Protein AF-A0A6G0MR22-F1 (afdb_monomer_lite)

Foldseek 3Di:
DDDLVPDDPVVSVVVVLVLLVVLLVVLVVCLACPCVVVNLVVLVVVLVVLQVVVPDPVCLVSLVVSLVSLVVSLVSNPDCVSCVSVVVSSVSSVCSSPDDPPPPDDPPPPPPDDDDDDDDDDDDDDDDDDDDDDDDDDDDDDDDDDDDDDDDDDDDDDPDPPDPPQDPVVVVVVVVVVVVVD

Sequence (182 aa):
MVDLSVLSVEKRSQRIVEEVVVFKTSILSDIDGRYLVEVTDAVEKVVRWIHRYSRDSKLSRLYGSLFKALSAYSTRLQCETQTAQLDRLLIEMSGALLKPLHPRSIQAKTSKEQDPTQEEELVQTKKDTTSTSDAPLTLATSDSDTSSEPDSESESDSEDEKEAIGGSQAAWNSIMAAIAKS

Radius of gyration: 31.12 Å; chains: 1; bounding box: 59×66×81 Å

Secondary structure (DSSP, 8-state):
---TTSS-HHHHHHHHHHHHHHHHHHHHH-SS-TTHHHHHHHHHHHHHHHHHHTT-HHHHHHHHHHHHHHHHHHHHH--HHHHHHHHHHHHHHHHHHHS-----------------------------------------------------------------TTHHHHHHHHHHHHHTT-

Structure (mmCIF, N/CA/C/O backbone):
data_AF-A0A6G0MR22-F1
#
_entry.id   AF-A0A6G0MR22-F1
#
loop_
_atom_site.group_PDB
_atom_site.id
_atom_site.type_symbol
_atom_site.label_atom_id
_atom_site.label_alt_id
_atom_site.label_comp_id
_atom_site.label_asym_id
_atom_site.label_entity_id
_atom_site.label_seq_id
_atom_site.pdbx_PDB_ins_code
_atom_site.Cartn_x
_atom_site.Cartn_y
_atom_site.Cartn_z
_atom_site.occupancy
_atom_site.B_iso_or_equiv
_atom_site.auth_seq_id
_atom_site.auth_comp_id
_atom_site.auth_asym_id
_atom_site.auth_atom_id
_atom_site.pdbx_PDB_model_num
ATOM 1 N N . MET A 1 1 ? -17.406 5.972 -4.350 1.00 56.19 1 MET A N 1
ATOM 2 C CA . MET A 1 1 ? -16.574 5.355 -3.288 1.00 56.19 1 MET A CA 1
ATOM 3 C C . MET A 1 1 ? -17.418 5.249 -2.022 1.00 56.19 1 MET A C 1
ATOM 5 O O . MET A 1 1 ? -18.204 6.157 -1.793 1.00 56.19 1 MET A O 1
ATOM 9 N N . VAL A 1 2 ? -17.312 4.168 -1.241 1.00 68.12 2 VAL A N 1
ATOM 10 C CA . VAL A 1 2 ? -18.048 4.035 0.035 1.00 68.12 2 VAL A CA 1
ATOM 11 C C . VAL A 1 2 ? -17.355 4.880 1.104 1.00 68.12 2 VAL A C 1
ATOM 13 O O . VAL A 1 2 ? -16.142 4.751 1.272 1.00 68.12 2 VAL A O 1
ATOM 16 N N . ASP A 1 3 ? -18.097 5.715 1.837 1.00 78.25 3 ASP A N 1
ATOM 17 C CA . ASP A 1 3 ? -17.525 6.386 3.004 1.00 78.25 3 ASP A CA 1
ATOM 18 C C . ASP A 1 3 ? -17.479 5.438 4.208 1.00 78.25 3 ASP A C 1
ATOM 20 O O . ASP A 1 3 ? -18.489 5.084 4.818 1.00 78.25 3 ASP A O 1
ATOM 24 N N . LEU A 1 4 ? -16.258 5.046 4.559 1.00 81.69 4 LEU A N 1
ATOM 25 C CA . LEU A 1 4 ? -15.960 4.219 5.719 1.00 81.69 4 LEU A CA 1
ATOM 26 C C . LEU A 1 4 ? -16.199 4.942 7.056 1.00 81.69 4 LEU A C 1
ATOM 28 O O . LEU A 1 4 ? -16.245 4.270 8.086 1.00 81.69 4 LEU A O 1
ATOM 32 N N . SER A 1 5 ? -16.351 6.273 7.083 1.00 78.44 5 SER A N 1
ATOM 33 C CA . SER A 1 5 ? -16.580 7.025 8.326 1.00 78.44 5 SER A CA 1
ATOM 34 C C . SER A 1 5 ? -17.908 6.643 8.999 1.00 78.44 5 SER A C 1
ATOM 36 O O . SER A 1 5 ? -17.925 6.375 10.202 1.00 78.44 5 SER A O 1
ATOM 38 N N . VAL A 1 6 ? -18.973 6.500 8.199 1.00 83.75 6 VAL A N 1
ATOM 39 C CA . VAL A 1 6 ? -20.367 6.250 8.620 1.00 83.75 6 VAL A CA 1
ATOM 40 C C . VAL A 1 6 ? -20.586 4.822 9.152 1.00 83.75 6 VAL A C 1
ATOM 42 O O . VAL A 1 6 ? -21.558 4.549 9.855 1.00 83.75 6 VAL A O 1
ATOM 45 N N . LEU A 1 7 ? -19.683 3.887 8.845 1.00 82.50 7 LEU A N 1
ATOM 46 C CA . LEU A 1 7 ? -19.760 2.507 9.329 1.00 82.50 7 LEU A CA 1
ATOM 47 C C . LEU A 1 7 ? -19.392 2.398 10.817 1.00 82.50 7 LEU A C 1
ATOM 49 O O . LEU A 1 7 ? -18.504 3.099 11.305 1.00 82.50 7 LEU A O 1
ATOM 53 N N . SER A 1 8 ? -20.004 1.442 11.526 1.00 87.56 8 SER A N 1
ATOM 54 C CA . SER A 1 8 ? -19.522 1.016 12.848 1.00 87.56 8 SER A CA 1
ATOM 55 C C . SER A 1 8 ? -18.109 0.429 12.752 1.00 87.56 8 SER A C 1
ATOM 57 O O . SER A 1 8 ? -17.713 -0.052 11.689 1.00 87.56 8 SER A O 1
ATOM 59 N N . VAL A 1 9 ? -17.353 0.443 13.859 1.00 85.31 9 VAL A N 1
ATOM 60 C CA . VAL A 1 9 ? -15.949 -0.016 13.886 1.00 85.31 9 VAL A CA 1
ATOM 61 C C . VAL A 1 9 ? -15.817 -1.426 13.302 1.00 85.31 9 VAL A C 1
ATOM 63 O O . VAL A 1 9 ? -15.121 -1.586 12.309 1.00 85.31 9 VAL A O 1
ATOM 66 N N . GLU A 1 10 ? -16.576 -2.405 13.805 1.00 87.06 10 GLU A N 1
ATOM 67 C CA . GLU A 1 10 ? -16.580 -3.784 13.287 1.00 87.06 10 GLU A CA 1
ATOM 68 C C . GLU A 1 10 ? -16.795 -3.871 11.765 1.00 87.06 10 GLU A C 1
ATOM 70 O O . GLU A 1 10 ? -16.015 -4.511 11.063 1.00 87.06 10 GLU A O 1
ATOM 75 N N . LYS A 1 11 ? -17.827 -3.191 11.237 1.00 88.94 11 LYS A N 1
ATOM 76 C CA . LYS A 1 11 ? -18.153 -3.209 9.798 1.00 88.94 11 LYS A CA 1
ATOM 77 C C . LYS A 1 11 ? -17.074 -2.525 8.962 1.00 88.94 11 LYS A C 1
ATOM 79 O O . LYS A 1 11 ? -16.791 -2.955 7.848 1.00 88.94 11 LYS A O 1
ATOM 84 N N . ARG A 1 12 ? -16.467 -1.465 9.498 1.00 90.56 12 ARG A N 1
ATOM 85 C CA . ARG A 1 12 ? -15.379 -0.729 8.856 1.00 90.56 12 ARG A CA 1
ATOM 86 C C . ARG A 1 12 ? -14.111 -1.569 8.769 1.00 90.56 12 ARG A C 1
ATOM 88 O O . ARG A 1 12 ? -13.526 -1.667 7.695 1.00 90.56 12 ARG A O 1
ATOM 95 N N . SER A 1 13 ? -13.707 -2.179 9.878 1.00 90.31 13 SER A N 1
ATOM 96 C CA . SER A 1 13 ? -12.505 -3.006 9.954 1.00 90.31 13 SER A CA 1
ATOM 97 C C . SER A 1 13 ? -12.649 -4.247 9.081 1.00 90.31 13 SER A C 1
ATOM 99 O O . SER A 1 13 ? -11.756 -4.521 8.288 1.00 90.31 13 SER A O 1
ATOM 101 N N . GLN A 1 14 ? -13.808 -4.916 9.114 1.00 91.56 14 GLN A N 1
ATOM 102 C CA . GLN A 1 14 ? -14.145 -5.997 8.182 1.00 91.56 14 GLN A CA 1
ATOM 103 C C . GLN A 1 14 ? -13.996 -5.554 6.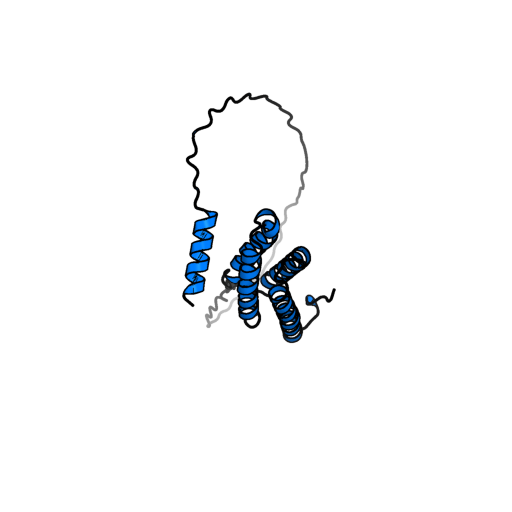716 1.00 91.56 14 GLN A C 1
ATOM 105 O O . GLN A 1 14 ? -13.359 -6.245 5.923 1.00 91.56 14 GLN A O 1
ATOM 110 N N . ARG A 1 15 ? -14.502 -4.366 6.358 1.00 91.81 15 ARG A N 1
ATOM 111 C CA . ARG A 1 15 ? -14.401 -3.865 4.984 1.00 91.81 15 ARG A CA 1
ATOM 112 C C . ARG A 1 15 ? -12.968 -3.535 4.553 1.00 91.81 15 ARG A C 1
ATOM 114 O O . ARG A 1 15 ? -12.600 -3.781 3.407 1.00 91.81 15 ARG A O 1
ATOM 121 N N . ILE A 1 16 ? -12.150 -3.005 5.462 1.00 92.94 16 ILE A N 1
ATOM 122 C CA . ILE A 1 16 ? -10.720 -2.778 5.207 1.00 92.94 16 ILE A CA 1
ATOM 123 C C . ILE A 1 16 ? -9.988 -4.118 5.051 1.00 92.94 16 ILE A C 1
ATOM 125 O O . ILE A 1 16 ? -9.144 -4.235 4.166 1.00 92.94 16 ILE A O 1
ATOM 129 N N . VAL A 1 17 ? -10.333 -5.143 5.844 1.00 93.69 17 VAL A N 1
ATOM 130 C CA . VAL A 1 17 ? -9.776 -6.498 5.691 1.00 93.69 17 VAL A CA 1
ATOM 131 C C . VAL A 1 17 ? -10.077 -7.060 4.301 1.00 93.69 17 VAL A C 1
ATOM 133 O O . VAL A 1 17 ? -9.152 -7.500 3.625 1.00 93.69 17 VAL A O 1
ATOM 136 N N . GLU A 1 18 ? -11.331 -6.991 3.847 1.00 93.62 18 GLU A N 1
ATOM 137 C CA . GLU A 1 18 ? -11.739 -7.418 2.499 1.00 93.62 18 GLU A CA 1
ATOM 138 C C . GLU A 1 18 ? -10.927 -6.716 1.400 1.00 93.62 18 GLU A C 1
ATOM 140 O O . GLU A 1 18 ? -10.299 -7.376 0.570 1.00 93.62 18 GLU A O 1
ATOM 145 N N . GLU A 1 19 ? -10.900 -5.379 1.405 1.00 94.75 19 GLU A N 1
ATOM 146 C CA . GLU A 1 19 ? -10.246 -4.602 0.346 1.00 94.75 19 GLU A CA 1
ATOM 147 C C . GLU A 1 19 ? -8.712 -4.767 0.357 1.00 94.75 19 GLU A C 1
ATOM 149 O O . GLU A 1 19 ? -8.108 -4.853 -0.712 1.00 94.75 19 GLU A O 1
ATOM 154 N N . VAL A 1 20 ? -8.074 -4.897 1.529 1.00 94.75 20 VAL A N 1
ATOM 155 C CA . VAL A 1 20 ? -6.623 -5.154 1.631 1.00 94.75 20 VAL A CA 1
ATOM 156 C C . VAL A 1 20 ? -6.254 -6.587 1.237 1.00 94.75 20 VAL A C 1
ATOM 158 O O . VAL A 1 20 ? -5.213 -6.784 0.610 1.00 94.75 20 VAL A O 1
ATOM 161 N N . VAL A 1 21 ? -7.075 -7.593 1.559 1.00 94.50 21 VAL A N 1
ATOM 162 C CA . VAL A 1 21 ? -6.821 -8.984 1.136 1.00 94.50 21 VAL A CA 1
ATOM 163 C C . VAL A 1 21 ? -6.908 -9.109 -0.385 1.00 94.50 21 VAL A C 1
ATOM 165 O O . VAL A 1 21 ? -5.986 -9.657 -0.988 1.00 94.50 21 VAL A O 1
ATOM 168 N N . VAL A 1 22 ? -7.947 -8.538 -1.009 1.00 94.94 22 VAL A N 1
ATOM 169 C CA . VAL A 1 22 ? -8.090 -8.519 -2.477 1.00 94.94 22 VAL A CA 1
ATOM 170 C C . VAL A 1 22 ? -6.915 -7.785 -3.130 1.00 94.94 22 VAL A C 1
ATOM 172 O O . VAL A 1 22 ? -6.275 -8.330 -4.030 1.00 94.94 22 VAL A O 1
ATOM 175 N N . PHE A 1 23 ? -6.560 -6.595 -2.633 1.00 95.25 23 PHE A N 1
ATOM 176 C CA . PHE A 1 23 ? -5.411 -5.839 -3.141 1.00 95.25 23 PHE A CA 1
ATOM 177 C C . PHE A 1 23 ? -4.099 -6.634 -3.039 1.00 95.25 23 PHE A C 1
ATOM 179 O O . PHE A 1 23 ? -3.342 -6.710 -4.010 1.00 95.25 23 PHE A O 1
ATOM 186 N N . LYS A 1 24 ? -3.864 -7.311 -1.905 1.00 95.00 24 LYS A N 1
ATOM 187 C CA . LYS A 1 24 ? -2.690 -8.170 -1.711 1.00 95.00 24 LYS A CA 1
ATOM 188 C C . LYS A 1 24 ? -2.652 -9.338 -2.706 1.00 95.00 24 LYS A C 1
ATOM 190 O O . LYS A 1 24 ? -1.572 -9.686 -3.174 1.00 95.00 24 LYS A O 1
ATOM 195 N N . THR A 1 25 ? -3.791 -9.945 -3.050 1.00 94.50 25 THR A N 1
ATOM 196 C CA . THR A 1 25 ? -3.817 -11.003 -4.077 1.00 94.50 25 THR A CA 1
ATOM 197 C C . THR A 1 25 ? -3.511 -10.474 -5.483 1.00 94.50 25 THR A C 1
ATOM 199 O O . THR A 1 25 ? -2.826 -11.160 -6.244 1.00 94.50 25 THR A O 1
ATOM 202 N N . SER A 1 26 ? -3.908 -9.239 -5.809 1.00 93.88 26 SER A N 1
ATOM 203 C CA . SER A 1 26 ? -3.601 -8.618 -7.106 1.00 93.88 26 SER A CA 1
ATOM 204 C C . SER A 1 26 ? -2.098 -8.369 -7.299 1.00 93.88 26 SER A C 1
ATOM 206 O O . SER A 1 26 ? -1.542 -8.810 -8.299 1.00 93.88 26 SER A O 1
ATOM 208 N N . ILE A 1 27 ? -1.401 -7.764 -6.326 1.00 94.00 27 ILE A N 1
ATOM 209 C CA . ILE A 1 27 ? 0.053 -7.465 -6.427 1.00 94.00 27 ILE A CA 1
ATOM 210 C C . ILE A 1 27 ? 0.960 -8.710 -6.420 1.00 94.00 27 ILE A C 1
ATOM 212 O O . ILE A 1 27 ? 2.129 -8.651 -6.810 1.00 94.00 27 ILE A O 1
ATOM 216 N N . LEU A 1 28 ? 0.437 -9.849 -5.959 1.00 91.50 28 LEU A N 1
ATOM 217 C CA . LEU A 1 28 ? 1.108 -11.148 -6.060 1.00 91.50 28 LEU A CA 1
ATOM 218 C C . LEU A 1 28 ? 0.875 -11.823 -7.422 1.00 91.50 28 LEU A C 1
ATOM 220 O O . LEU A 1 28 ? 1.639 -12.712 -7.785 1.00 91.50 28 LEU A O 1
ATOM 224 N N . SER A 1 29 ? -0.149 -11.393 -8.167 1.00 91.31 29 SER A N 1
ATOM 225 C CA . SER A 1 29 ? -0.480 -11.895 -9.509 1.00 91.31 29 SER A CA 1
ATOM 226 C C . SER A 1 29 ? 0.095 -11.010 -10.624 1.00 91.31 29 SER A C 1
ATOM 228 O O . SER A 1 29 ? 0.401 -11.505 -11.706 1.00 91.31 29 SER A O 1
ATOM 230 N N . ASP A 1 30 ? 0.275 -9.709 -10.372 1.00 91.19 30 ASP A N 1
ATOM 231 C CA . ASP A 1 30 ? 0.969 -8.790 -11.279 1.00 91.19 30 ASP A CA 1
ATOM 232 C C . ASP A 1 30 ? 2.493 -8.970 -11.166 1.00 91.19 30 ASP A C 1
ATOM 234 O O . ASP A 1 30 ? 3.185 -8.311 -10.388 1.00 91.19 30 ASP A O 1
ATOM 238 N N . ILE A 1 31 ? 3.011 -9.943 -11.916 1.00 86.56 31 ILE A N 1
ATOM 239 C CA . ILE A 1 31 ? 4.449 -10.233 -12.010 1.00 86.56 31 ILE A CA 1
ATOM 240 C C . ILE A 1 31 ? 5.170 -9.119 -12.783 1.00 86.56 31 ILE A C 1
ATOM 242 O O . ILE A 1 31 ? 6.255 -8.713 -12.375 1.00 86.56 31 ILE A O 1
ATOM 246 N N . ASP A 1 32 ? 4.530 -8.618 -13.844 1.00 86.50 32 ASP A N 1
ATOM 247 C CA . ASP A 1 32 ? 5.110 -7.723 -14.854 1.00 86.50 32 ASP A CA 1
ATOM 248 C C . ASP A 1 32 ? 5.022 -6.227 -14.485 1.00 86.50 32 ASP A C 1
ATOM 250 O O . ASP A 1 32 ? 5.570 -5.388 -15.195 1.00 86.50 32 ASP A O 1
ATOM 254 N N . GLY A 1 33 ? 4.304 -5.873 -13.413 1.00 87.00 33 GLY A N 1
ATOM 255 C CA . GLY A 1 33 ? 4.120 -4.484 -12.975 1.00 87.00 33 GLY A CA 1
ATOM 256 C C . GLY A 1 33 ? 3.120 -3.675 -13.808 1.00 87.00 33 GLY A C 1
ATOM 257 O O . GLY A 1 33 ? 3.162 -2.445 -13.790 1.00 87.00 33 GLY A O 1
ATOM 258 N N . ARG A 1 3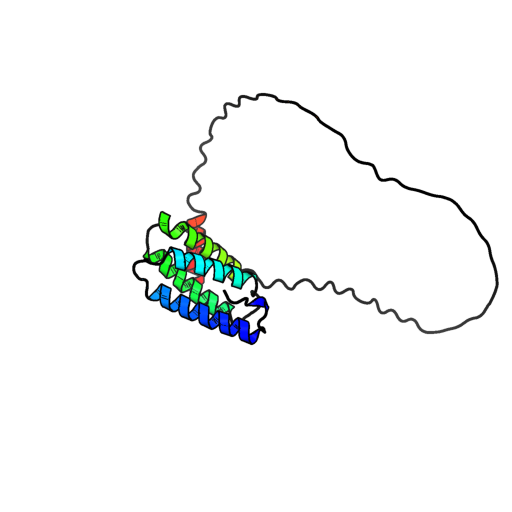4 ? 2.223 -4.336 -14.555 1.00 89.81 34 ARG A N 1
ATOM 259 C CA . ARG A 1 34 ? 1.296 -3.674 -15.495 1.00 89.81 34 ARG A CA 1
ATOM 260 C C . ARG A 1 34 ? 0.331 -2.694 -14.830 1.00 89.81 34 ARG A C 1
ATOM 262 O O . ARG A 1 34 ? -0.166 -1.813 -15.523 1.00 89.81 34 ARG A O 1
ATOM 269 N N . TYR A 1 35 ? 0.069 -2.849 -13.533 1.00 90.56 35 TYR A N 1
ATOM 270 C CA . TYR A 1 35 ? -0.888 -2.032 -12.781 1.00 90.56 35 TYR A CA 1
ATOM 271 C C . TYR A 1 35 ? -0.204 -1.116 -11.755 1.00 90.56 35 TYR A C 1
ATOM 273 O O . TYR A 1 35 ? -0.785 -0.789 -10.722 1.00 90.56 35 TYR A O 1
ATOM 281 N N . LEU A 1 36 ? 1.055 -0.724 -11.993 1.00 91.19 36 LEU A N 1
ATOM 282 C CA . LEU A 1 36 ? 1.860 0.061 -11.047 1.00 91.19 36 LEU A CA 1
ATOM 283 C C . LEU A 1 36 ? 1.181 1.372 -10.599 1.00 91.19 36 LEU A C 1
ATOM 285 O O . LEU A 1 36 ? 1.339 1.772 -9.443 1.00 91.19 36 LEU A O 1
ATOM 289 N N . VAL A 1 37 ? 0.393 2.017 -11.465 1.00 91.94 37 VAL A N 1
ATOM 290 C CA . VAL A 1 37 ? -0.358 3.241 -11.127 1.00 91.94 37 VAL A CA 1
ATOM 291 C C . VAL A 1 37 ? -1.488 2.919 -10.148 1.00 91.94 37 VAL A C 1
ATOM 293 O O . VAL A 1 37 ? -1.543 3.480 -9.057 1.00 91.94 37 VAL A O 1
ATOM 296 N N . GLU A 1 38 ? -2.335 1.943 -10.475 1.00 93.81 38 GLU A N 1
ATOM 297 C CA . GLU A 1 38 ? -3.453 1.505 -9.636 1.00 93.81 38 GLU A CA 1
ATOM 298 C C . GLU A 1 38 ? -2.979 0.903 -8.305 1.00 93.81 38 GLU A C 1
ATOM 300 O O . GLU A 1 38 ? -3.641 1.051 -7.274 1.00 93.81 38 GLU A O 1
ATOM 305 N N . VAL A 1 39 ? -1.811 0.253 -8.304 1.00 93.94 39 VAL A N 1
ATOM 306 C CA . VAL A 1 39 ? -1.122 -0.203 -7.092 1.00 93.94 39 VAL A CA 1
ATOM 307 C C . VAL A 1 39 ? -0.696 0.990 -6.243 1.00 93.94 39 VAL A C 1
ATOM 309 O O . VAL A 1 39 ? -0.968 0.993 -5.045 1.00 93.94 39 VAL A O 1
ATOM 312 N N . THR A 1 40 ? -0.090 2.017 -6.838 1.00 94.12 40 THR A N 1
ATOM 313 C CA . THR A 1 40 ? 0.356 3.229 -6.133 1.00 94.12 40 THR A CA 1
ATOM 314 C C . THR A 1 40 ? -0.824 3.973 -5.490 1.00 94.12 40 THR A C 1
ATOM 316 O O . THR A 1 40 ? -0.792 4.235 -4.284 1.00 94.12 40 THR A O 1
ATOM 319 N N . ASP A 1 41 ? -1.915 4.192 -6.232 1.00 94.44 41 ASP A N 1
ATOM 320 C CA . ASP A 1 41 ? -3.166 4.780 -5.723 1.00 94.44 41 ASP A CA 1
ATOM 321 C C . ASP A 1 41 ? -3.771 3.957 -4.568 1.00 94.44 41 ASP A C 1
ATOM 323 O O . ASP A 1 41 ? -4.261 4.496 -3.565 1.00 94.44 41 ASP A O 1
ATOM 327 N N . ALA A 1 42 ? -3.729 2.625 -4.679 1.00 94.50 42 ALA A N 1
ATOM 328 C CA . ALA A 1 42 ? -4.213 1.722 -3.643 1.00 94.50 42 ALA A CA 1
ATOM 329 C C . ALA A 1 42 ? -3.327 1.734 -2.382 1.00 94.50 42 ALA A C 1
ATOM 331 O O . ALA A 1 42 ? -3.867 1.671 -1.273 1.00 94.50 42 ALA A O 1
ATOM 332 N N . VAL A 1 43 ? -2.000 1.881 -2.506 1.00 95.31 43 VAL A N 1
ATOM 333 C CA . VAL A 1 43 ? -1.117 2.088 -1.344 1.00 95.31 43 VAL A CA 1
ATOM 334 C C . VAL A 1 43 ? -1.411 3.429 -0.676 1.00 95.31 43 VAL A C 1
ATOM 336 O O . VAL A 1 43 ? -1.567 3.460 0.542 1.00 95.31 43 VAL A O 1
ATOM 339 N N . GLU A 1 44 ? -1.576 4.517 -1.430 1.00 95.44 44 GLU A N 1
ATOM 340 C CA . GLU A 1 44 ? -1.894 5.841 -0.872 1.00 95.44 44 GLU A CA 1
ATOM 341 C C . GLU A 1 44 ? -3.225 5.824 -0.086 1.00 95.44 44 GLU A C 1
ATOM 343 O O . GLU A 1 44 ? -3.326 6.324 1.041 1.00 95.44 44 GLU A O 1
ATOM 348 N N . LYS A 1 45 ? -4.236 5.125 -0.621 1.00 94.38 45 LYS A N 1
ATOM 349 C CA . LYS A 1 45 ? -5.506 4.840 0.067 1.00 94.38 45 LYS A CA 1
ATOM 350 C C . LYS A 1 45 ? -5.304 4.060 1.376 1.00 94.38 45 LYS A C 1
ATOM 352 O O . LYS A 1 45 ? -5.940 4.394 2.379 1.00 94.38 45 LYS A O 1
ATOM 357 N N . VAL A 1 46 ? -4.424 3.054 1.392 1.00 94.31 46 VAL A N 1
ATOM 358 C CA . VAL A 1 46 ? -4.092 2.271 2.598 1.00 94.31 46 VAL A CA 1
ATOM 359 C C . VAL A 1 46 ? -3.313 3.101 3.621 1.00 94.31 46 VAL A C 1
ATOM 361 O O . VAL A 1 46 ? -3.636 3.041 4.805 1.00 94.31 46 VAL A O 1
ATOM 364 N N . VAL A 1 47 ? -2.355 3.929 3.203 1.00 93.69 47 VAL A N 1
ATOM 365 C CA . VAL A 1 47 ? -1.620 4.853 4.087 1.00 93.69 47 VAL A CA 1
ATOM 366 C C . VAL A 1 47 ? -2.592 5.810 4.788 1.00 93.69 47 VAL A C 1
ATOM 368 O O . VAL A 1 47 ? -2.576 5.925 6.018 1.00 93.69 47 VAL A O 1
ATOM 371 N N . ARG A 1 48 ? -3.551 6.387 4.048 1.00 92.69 48 ARG A N 1
ATOM 372 C CA . ARG A 1 48 ? -4.647 7.187 4.628 1.00 92.69 48 ARG A CA 1
ATOM 373 C C . ARG A 1 48 ? -5.511 6.409 5.630 1.00 92.69 48 ARG A C 1
ATOM 375 O O . ARG A 1 48 ? -5.990 7.004 6.600 1.00 92.69 48 ARG A O 1
ATOM 382 N N . TRP A 1 49 ? -5.716 5.104 5.442 1.00 93.12 49 TRP A N 1
ATOM 383 C CA . TRP A 1 49 ? -6.404 4.256 6.424 1.00 93.12 49 TRP A CA 1
ATOM 384 C C . TRP A 1 49 ? -5.559 3.957 7.665 1.00 93.12 49 TRP A C 1
ATOM 386 O O . TRP A 1 49 ? -6.114 3.965 8.764 1.00 93.12 49 TRP A O 1
ATOM 396 N N . ILE A 1 50 ? -4.247 3.737 7.528 1.00 91.12 50 ILE A N 1
ATOM 397 C CA . ILE A 1 50 ? -3.345 3.510 8.668 1.00 91.12 50 ILE A CA 1
ATOM 398 C C . ILE A 1 50 ? -3.344 4.742 9.575 1.00 91.12 50 ILE A C 1
ATOM 400 O O . ILE A 1 50 ? -3.606 4.608 10.767 1.00 91.12 50 ILE A O 1
ATOM 404 N N . HIS A 1 51 ? -3.167 5.949 9.027 1.00 89.88 51 HIS A N 1
ATOM 405 C CA . HIS A 1 51 ? -3.216 7.183 9.825 1.00 89.88 51 HIS A CA 1
ATOM 406 C C . HIS A 1 51 ? -4.568 7.367 10.529 1.00 89.88 51 HIS A C 1
ATOM 408 O O . HIS A 1 51 ? -4.615 7.638 11.732 1.00 89.88 51 HIS A O 1
ATOM 414 N N . ARG A 1 52 ? -5.679 7.181 9.799 1.00 88.25 52 ARG A N 1
ATOM 415 C CA . ARG A 1 52 ? -7.044 7.420 10.304 1.00 88.25 52 ARG A CA 1
ATOM 416 C C . ARG A 1 52 ? -7.528 6.362 11.306 1.00 88.25 52 ARG A C 1
ATOM 418 O O . ARG A 1 52 ? -8.335 6.686 12.175 1.00 88.25 52 ARG A O 1
ATOM 425 N N . TYR A 1 53 ? -7.056 5.118 11.202 1.00 85.06 53 TYR A N 1
ATOM 426 C CA . TYR A 1 53 ? -7.537 3.971 11.988 1.00 85.06 53 TYR A CA 1
ATOM 427 C C . TYR A 1 53 ? -6.417 3.234 12.750 1.00 85.06 53 TYR A C 1
ATOM 429 O O . TYR A 1 53 ? -6.584 2.082 13.143 1.00 85.06 53 TYR A O 1
ATOM 437 N N . SER A 1 54 ? -5.305 3.923 13.025 1.00 75.94 54 SER A N 1
ATOM 438 C CA . SER A 1 54 ? -4.074 3.452 13.702 1.00 75.94 54 SER A CA 1
ATOM 439 C C . SER A 1 54 ? -4.251 2.713 15.037 1.00 75.94 54 SER A C 1
ATOM 441 O O . SER A 1 54 ? -3.318 2.071 15.514 1.00 75.94 54 SER A O 1
ATOM 443 N N . ARG A 1 55 ? -5.433 2.786 15.660 1.00 73.19 55 ARG A N 1
ATOM 444 C CA . ARG A 1 55 ? -5.755 2.110 16.928 1.00 73.19 55 ARG A CA 1
ATOM 445 C C . ARG A 1 55 ? -6.279 0.680 16.767 1.00 73.19 55 ARG A C 1
ATOM 447 O O . ARG A 1 55 ? -6.459 0.006 17.777 1.00 73.19 55 ARG A O 1
ATOM 454 N N . ASP A 1 56 ? -6.545 0.217 15.546 1.00 81.56 56 ASP A N 1
ATOM 455 C CA . ASP A 1 56 ? -7.080 -1.126 15.313 1.00 81.56 56 ASP A CA 1
ATOM 456 C C . ASP A 1 56 ? -5.969 -2.188 15.200 1.00 81.56 56 ASP A C 1
ATOM 458 O O . ASP A 1 56 ? -5.297 -2.338 14.174 1.00 81.56 56 ASP A O 1
ATOM 462 N N . SER A 1 57 ? -5.807 -2.969 16.269 1.00 76.62 57 SER A N 1
ATOM 463 C CA . SER A 1 57 ? -4.851 -4.077 16.353 1.00 76.62 57 SER A CA 1
ATOM 464 C C . SER A 1 57 ? -5.202 -5.284 15.473 1.00 76.62 57 SER A C 1
ATOM 466 O O . SER A 1 57 ? -4.322 -6.104 15.209 1.00 76.62 57 SER A O 1
ATOM 468 N N . LYS A 1 58 ? -6.440 -5.399 14.967 1.00 79.31 58 LYS A N 1
ATOM 469 C CA . LYS A 1 58 ? -6.804 -6.407 13.954 1.00 79.31 58 LYS A CA 1
ATOM 470 C C . LYS A 1 58 ? -6.186 -6.050 12.599 1.00 79.31 58 LYS A C 1
ATOM 472 O O . LYS A 1 58 ? -5.767 -6.938 11.859 1.00 79.31 58 LYS A O 1
ATOM 477 N N . LEU A 1 59 ? -6.096 -4.753 12.289 1.00 87.56 59 LEU A N 1
ATOM 478 C CA . LEU A 1 59 ? -5.599 -4.252 11.005 1.00 87.56 59 LEU A CA 1
ATOM 479 C C . LEU A 1 59 ? -4.068 -4.148 10.945 1.00 87.56 59 LEU A C 1
ATOM 481 O O . LEU A 1 59 ? -3.497 -4.396 9.886 1.00 87.56 59 LEU A O 1
ATOM 485 N N . SER A 1 60 ? -3.379 -3.851 12.054 1.00 86.31 60 SER A N 1
ATOM 486 C CA . SER A 1 60 ? -1.912 -3.669 12.063 1.00 86.31 60 SER A CA 1
ATOM 487 C C . SER A 1 60 ? -1.143 -4.874 11.495 1.00 86.31 60 SER A C 1
ATOM 489 O O . SER A 1 60 ? -0.259 -4.710 10.651 1.00 86.31 60 SER A O 1
ATOM 491 N N . ARG A 1 61 ? -1.530 -6.101 11.876 1.00 88.06 61 ARG A N 1
ATOM 492 C CA . ARG A 1 61 ? -0.928 -7.347 11.363 1.00 88.06 61 ARG A CA 1
ATOM 493 C C . ARG A 1 61 ? -1.186 -7.548 9.867 1.00 88.06 61 ARG A C 1
ATOM 495 O O . ARG A 1 61 ? -0.320 -8.064 9.159 1.00 88.06 61 ARG A O 1
ATOM 502 N N . LEU A 1 62 ? -2.356 -7.132 9.382 1.00 92.19 62 LEU A N 1
ATOM 503 C CA . LEU A 1 62 ? -2.719 -7.213 7.969 1.00 92.19 62 LEU A CA 1
ATOM 504 C C . LEU A 1 62 ? -1.930 -6.196 7.136 1.00 92.19 62 LEU A C 1
ATOM 506 O O . LEU A 1 62 ? -1.341 -6.577 6.126 1.00 92.19 62 LEU A O 1
ATOM 510 N N . TYR A 1 63 ? -1.833 -4.943 7.590 1.00 93.25 63 TYR A N 1
ATOM 511 C CA . TYR A 1 63 ? -1.020 -3.917 6.936 1.00 93.25 63 TYR A CA 1
ATOM 512 C C . TYR A 1 63 ? 0.464 -4.305 6.883 1.00 93.25 63 TYR A C 1
ATOM 514 O O . TYR A 1 63 ? 1.078 -4.175 5.829 1.00 93.25 63 TYR A O 1
ATOM 522 N N . GLY A 1 64 ? 1.034 -4.869 7.955 1.00 91.94 64 GLY A N 1
ATOM 523 C CA . GLY A 1 64 ? 2.403 -5.403 7.929 1.00 91.94 64 GLY A CA 1
ATOM 524 C C . GLY A 1 64 ? 2.587 -6.565 6.938 1.00 91.94 64 GLY A C 1
ATOM 525 O O . GLY A 1 64 ? 3.642 -6.700 6.319 1.00 91.94 64 GLY A O 1
ATOM 526 N N . SER A 1 65 ? 1.548 -7.381 6.727 1.00 93.75 65 SER A N 1
ATOM 527 C CA . SER A 1 65 ? 1.545 -8.459 5.726 1.00 93.75 65 SER A CA 1
ATOM 528 C C . SER A 1 65 ? 1.386 -7.952 4.285 1.00 93.75 65 SER A C 1
ATOM 530 O O . SER A 1 65 ? 1.891 -8.589 3.360 1.00 93.75 65 SER A O 1
ATOM 532 N N . LEU A 1 66 ? 0.698 -6.821 4.089 1.00 95.31 66 LEU A N 1
ATOM 533 C CA . LEU A 1 66 ? 0.630 -6.109 2.812 1.00 95.31 66 LEU A CA 1
ATOM 534 C C . LEU A 1 66 ? 1.965 -5.414 2.508 1.00 95.31 66 LEU A C 1
ATOM 536 O O . LEU A 1 66 ? 2.487 -5.590 1.415 1.00 95.31 66 LEU A O 1
ATOM 540 N N . PHE A 1 67 ? 2.551 -4.703 3.479 1.00 94.81 67 PHE A N 1
ATOM 541 C CA . PHE A 1 67 ? 3.839 -4.015 3.339 1.00 94.81 67 PHE A CA 1
ATOM 542 C C . PHE A 1 67 ? 4.930 -4.963 2.825 1.00 94.81 67 PHE A C 1
ATOM 544 O O . PHE A 1 67 ? 5.518 -4.695 1.784 1.00 94.81 67 PHE A O 1
ATOM 551 N N . LYS A 1 68 ? 5.113 -6.135 3.461 1.00 94.69 68 LYS A N 1
ATOM 552 C CA . LYS A 1 68 ? 6.079 -7.152 2.994 1.00 94.69 68 LYS A CA 1
ATOM 553 C C . LYS A 1 68 ? 5.834 -7.594 1.538 1.00 94.69 68 LYS A C 1
ATOM 555 O O . LYS A 1 68 ? 6.795 -7.862 0.822 1.00 94.69 68 LYS A O 1
ATOM 560 N N . ALA A 1 69 ? 4.576 -7.667 1.092 1.00 94.94 69 ALA A N 1
ATOM 561 C CA . ALA A 1 69 ? 4.233 -8.031 -0.285 1.00 94.94 69 ALA A CA 1
ATOM 562 C C . ALA A 1 69 ? 4.463 -6.882 -1.285 1.00 94.94 69 ALA A C 1
ATOM 564 O O . ALA A 1 69 ? 4.862 -7.148 -2.414 1.00 94.94 69 ALA A O 1
ATOM 565 N N . LEU A 1 70 ? 4.263 -5.626 -0.872 1.00 94.81 70 LEU A N 1
ATOM 566 C CA . LEU A 1 70 ? 4.536 -4.442 -1.690 1.00 94.81 70 LEU A CA 1
ATOM 567 C C . LEU A 1 70 ? 6.037 -4.148 -1.817 1.00 94.81 70 LEU A C 1
ATOM 569 O O . LEU A 1 70 ? 6.490 -3.824 -2.909 1.00 94.81 70 LEU A O 1
ATOM 573 N N . SER A 1 71 ? 6.833 -4.332 -0.756 1.00 92.75 71 SER A N 1
ATOM 574 C CA . SER A 1 71 ? 8.300 -4.278 -0.859 1.00 92.75 71 SER A CA 1
ATOM 575 C C . SER A 1 71 ? 8.799 -5.321 -1.863 1.00 92.75 71 SER A C 1
ATOM 577 O O . SER A 1 71 ? 9.520 -4.992 -2.797 1.00 92.75 71 SER A O 1
ATOM 579 N N . ALA A 1 72 ? 8.314 -6.564 -1.750 1.00 92.19 72 ALA A N 1
ATOM 580 C CA . ALA A 1 72 ? 8.610 -7.632 -2.704 1.00 92.19 72 ALA A CA 1
ATOM 581 C C . ALA A 1 72 ? 7.980 -7.432 -4.101 1.00 92.19 72 ALA A C 1
ATOM 583 O O . ALA A 1 72 ? 8.308 -8.184 -5.015 1.00 92.19 72 ALA A O 1
ATOM 584 N N . TYR A 1 73 ? 7.072 -6.469 -4.285 1.00 92.12 73 TYR A N 1
ATOM 585 C CA . TYR A 1 73 ? 6.586 -6.024 -5.595 1.00 92.12 73 TYR A CA 1
ATOM 586 C C . TYR A 1 73 ? 7.558 -4.996 -6.182 1.00 92.12 73 TYR A C 1
ATOM 588 O O . TYR A 1 73 ? 8.112 -5.254 -7.245 1.00 92.12 73 TYR A O 1
ATOM 596 N N . SER A 1 74 ? 7.874 -3.922 -5.450 1.00 91.38 74 SER A N 1
ATOM 597 C CA . SER A 1 74 ? 8.824 -2.890 -5.895 1.00 91.38 74 SER A CA 1
ATOM 598 C C . SER A 1 74 ? 10.191 -3.482 -6.278 1.00 91.38 74 SER A C 1
ATOM 600 O O . SER A 1 74 ? 10.667 -3.292 -7.397 1.00 91.38 74 SER A O 1
ATOM 602 N N . THR A 1 75 ? 10.768 -4.345 -5.428 1.00 89.62 75 THR A N 1
ATOM 603 C CA . THR A 1 75 ? 12.058 -5.012 -5.700 1.00 89.62 75 THR A CA 1
ATOM 604 C C . THR A 1 75 ? 12.050 -5.923 -6.943 1.00 89.62 75 THR A C 1
ATOM 606 O O . THR A 1 75 ? 13.118 -6.193 -7.492 1.00 89.62 75 THR A O 1
ATOM 609 N N . ARG A 1 76 ? 10.886 -6.394 -7.428 1.00 88.88 76 ARG A N 1
ATOM 610 C CA . ARG A 1 76 ? 10.809 -7.150 -8.698 1.00 88.88 76 ARG A CA 1
ATOM 611 C C . ARG A 1 76 ? 10.899 -6.259 -9.932 1.00 88.88 76 ARG A C 1
ATOM 613 O O . ARG A 1 76 ? 11.397 -6.732 -10.946 1.00 88.88 76 ARG A O 1
ATOM 620 N N . LEU A 1 77 ? 10.405 -5.022 -9.866 1.00 86.81 77 LEU A N 1
ATOM 621 C CA . LEU A 1 77 ? 10.260 -4.172 -11.053 1.00 86.81 77 LEU A CA 1
ATOM 622 C C . LEU A 1 77 ? 11.575 -3.512 -11.492 1.00 86.81 77 LEU A C 1
ATOM 624 O O . LEU A 1 77 ? 11.694 -3.125 -12.649 1.00 86.81 77 LEU A O 1
ATOM 628 N N . GLN A 1 78 ? 12.565 -3.421 -10.592 1.00 71.12 78 GLN A N 1
ATOM 629 C CA . GLN A 1 78 ? 13.970 -3.072 -10.881 1.00 71.12 78 GLN A CA 1
ATOM 630 C C . GLN A 1 78 ? 14.181 -1.810 -11.747 1.00 71.12 78 GLN A C 1
ATOM 632 O O . GLN A 1 78 ? 15.180 -1.685 -12.453 1.00 71.12 78 GLN A O 1
ATOM 637 N N . CYS A 1 79 ? 13.262 -0.846 -11.666 1.00 69.12 79 CYS A N 1
ATOM 638 C CA . CYS A 1 79 ? 13.345 0.431 -12.364 1.00 69.12 79 CYS A CA 1
ATOM 639 C C . CYS A 1 79 ? 13.005 1.563 -11.389 1.00 69.12 79 CYS A C 1
ATOM 641 O O . CYS A 1 79 ? 11.838 1.913 -11.211 1.00 69.12 79 CYS A O 1
ATOM 643 N N . GLU A 1 80 ? 14.034 2.129 -10.753 1.00 64.06 80 GLU A N 1
ATOM 644 C CA . GLU A 1 80 ? 13.902 3.145 -9.694 1.00 64.06 80 GLU A CA 1
ATOM 645 C C . GLU A 1 80 ? 13.050 4.346 -10.137 1.00 64.06 80 GLU A C 1
ATOM 647 O O . GLU A 1 80 ? 12.225 4.849 -9.378 1.00 64.06 80 GLU A O 1
ATOM 652 N N . THR A 1 81 ? 13.173 4.765 -11.401 1.00 66.19 81 THR A N 1
ATOM 653 C CA . THR A 1 81 ? 12.396 5.867 -11.988 1.00 66.19 81 THR A CA 1
ATOM 654 C C . THR A 1 81 ? 10.897 5.577 -12.090 1.00 66.19 81 THR A C 1
ATOM 656 O O . THR A 1 81 ? 10.107 6.516 -12.134 1.00 66.19 81 THR A O 1
ATOM 659 N N . GLN A 1 82 ? 10.494 4.302 -12.137 1.00 75.62 82 GLN A N 1
ATOM 660 C CA . GLN A 1 82 ? 9.088 3.890 -12.139 1.00 75.62 82 GLN A CA 1
ATOM 661 C C . GLN A 1 82 ? 8.572 3.667 -10.711 1.00 75.62 82 GLN A C 1
ATOM 663 O O . GLN A 1 82 ? 7.456 4.076 -10.392 1.00 75.62 82 GLN A O 1
ATOM 668 N N . THR A 1 83 ? 9.371 3.058 -9.828 1.00 87.31 83 THR A N 1
ATOM 669 C CA . THR A 1 83 ? 8.928 2.713 -8.466 1.00 87.31 83 THR A CA 1
ATOM 670 C C . THR A 1 83 ? 9.027 3.863 -7.462 1.00 87.31 83 THR A C 1
ATOM 672 O O . THR A 1 83 ? 8.370 3.798 -6.426 1.00 87.31 83 THR A O 1
ATOM 675 N N . ALA A 1 84 ? 9.748 4.953 -7.756 1.00 89.62 84 ALA A N 1
ATOM 676 C CA . ALA A 1 84 ? 10.028 6.047 -6.814 1.00 89.62 84 ALA A CA 1
ATOM 677 C C . ALA A 1 84 ? 8.815 6.599 -6.028 1.00 89.62 84 ALA A C 1
ATOM 679 O O . ALA A 1 84 ? 8.967 6.985 -4.866 1.00 89.62 84 ALA A O 1
ATOM 680 N N . GLN A 1 85 ? 7.613 6.657 -6.617 1.00 91.88 85 GLN A N 1
ATOM 681 C CA . GLN A 1 85 ? 6.400 7.076 -5.896 1.00 91.88 85 GLN A CA 1
ATOM 682 C C . GLN A 1 85 ? 5.890 5.985 -4.940 1.00 91.88 85 GLN A C 1
ATOM 684 O O . GLN A 1 85 ? 5.557 6.282 -3.790 1.00 91.88 85 GLN A O 1
ATOM 689 N N . LEU A 1 86 ? 5.885 4.724 -5.381 1.00 92.94 86 LEU A N 1
ATOM 690 C CA . LEU A 1 86 ? 5.559 3.568 -4.547 1.00 92.94 86 LEU A CA 1
ATOM 691 C C . LEU A 1 86 ? 6.552 3.429 -3.383 1.00 92.94 86 LEU A C 1
ATOM 693 O O . LEU A 1 86 ? 6.131 3.224 -2.248 1.00 92.94 86 LEU A O 1
ATOM 697 N N . ASP A 1 87 ? 7.851 3.609 -3.623 1.00 92.75 87 ASP A N 1
ATOM 698 C CA . ASP A 1 87 ? 8.884 3.497 -2.587 1.00 92.75 87 ASP A CA 1
ATOM 699 C C . ASP A 1 87 ? 8.768 4.604 -1.527 1.00 92.75 87 ASP A C 1
ATOM 701 O O . ASP A 1 87 ? 8.895 4.330 -0.331 1.00 92.75 87 ASP A O 1
ATOM 705 N N . ARG A 1 88 ? 8.414 5.836 -1.926 1.00 93.81 88 ARG A N 1
ATOM 706 C CA . ARG A 1 88 ? 8.055 6.917 -0.984 1.00 93.81 88 ARG A CA 1
ATOM 707 C C . ARG A 1 88 ? 6.844 6.544 -0.125 1.00 93.81 88 ARG A C 1
ATOM 709 O O . ARG A 1 88 ? 6.893 6.712 1.095 1.00 93.81 88 ARG A O 1
ATOM 716 N N . LEU A 1 89 ? 5.789 5.993 -0.731 1.00 94.38 89 LEU A N 1
ATOM 717 C CA . LEU A 1 89 ? 4.609 5.519 0.000 1.00 94.38 89 LEU A CA 1
ATOM 718 C C . LEU A 1 89 ? 4.925 4.330 0.920 1.00 94.38 89 LEU A C 1
ATOM 720 O O . LEU A 1 89 ? 4.329 4.220 1.988 1.00 94.38 89 LEU A O 1
ATOM 724 N N . LEU A 1 90 ? 5.877 3.463 0.562 1.00 93.75 90 LEU A N 1
ATOM 725 C CA . LEU A 1 90 ? 6.337 2.370 1.423 1.00 93.75 90 LEU A CA 1
ATOM 726 C C . LEU A 1 90 ? 7.138 2.879 2.623 1.00 93.75 90 LEU A C 1
ATOM 728 O O . LEU A 1 90 ? 6.920 2.404 3.741 1.00 93.75 90 LEU A O 1
ATOM 732 N N . ILE A 1 91 ? 7.996 3.883 2.436 1.00 94.00 91 ILE A N 1
ATOM 733 C CA . ILE A 1 91 ? 8.673 4.565 3.546 1.00 94.00 91 ILE A CA 1
ATOM 734 C C . ILE A 1 91 ? 7.626 5.169 4.496 1.00 94.00 91 ILE A C 1
ATOM 736 O O . ILE A 1 91 ? 7.671 4.893 5.698 1.00 94.00 91 ILE A O 1
ATOM 740 N N . GLU A 1 92 ? 6.625 5.893 3.979 1.00 93.25 92 GLU A N 1
ATOM 741 C CA . GLU A 1 92 ? 5.546 6.445 4.809 1.00 93.25 92 GLU A CA 1
ATOM 742 C C . GLU A 1 92 ? 4.727 5.350 5.516 1.00 93.25 92 GLU A C 1
ATOM 744 O O . GLU A 1 92 ? 4.502 5.439 6.725 1.00 93.25 92 GLU A O 1
ATOM 749 N N . MET A 1 93 ? 4.336 4.289 4.802 1.00 92.69 93 MET A N 1
ATOM 750 C CA . MET A 1 93 ? 3.604 3.144 5.353 1.00 92.69 93 MET A CA 1
ATOM 751 C C . MET A 1 93 ? 4.379 2.485 6.500 1.00 92.69 93 MET A C 1
ATOM 753 O O . MET A 1 93 ? 3.795 2.187 7.542 1.00 92.69 93 MET A O 1
ATOM 757 N N . SER A 1 94 ? 5.695 2.303 6.352 1.00 91.69 94 SER A N 1
ATOM 758 C CA . SER A 1 94 ? 6.546 1.743 7.407 1.00 91.69 94 SER A CA 1
ATOM 759 C C . SER A 1 94 ? 6.586 2.653 8.642 1.00 91.69 94 SER A C 1
ATOM 761 O O . SER A 1 94 ? 6.349 2.188 9.758 1.00 91.69 94 SER A O 1
ATOM 763 N N . GLY A 1 95 ? 6.756 3.968 8.458 1.00 88.38 95 GLY A N 1
ATOM 764 C CA . GLY A 1 95 ? 6.726 4.947 9.546 1.00 88.38 95 GLY A CA 1
ATOM 765 C C . GLY A 1 95 ? 5.357 5.055 10.227 1.00 88.38 95 GLY A C 1
ATOM 766 O O . GLY A 1 95 ? 5.282 5.250 11.439 1.00 88.38 95 GLY A O 1
ATOM 767 N N . ALA A 1 96 ? 4.265 4.887 9.479 1.00 86.56 96 ALA A N 1
ATOM 768 C CA . ALA A 1 96 ? 2.902 4.873 10.005 1.00 86.56 96 ALA A CA 1
ATOM 769 C C . ALA A 1 96 ? 2.594 3.604 10.826 1.00 86.56 96 ALA A C 1
ATOM 771 O O . ALA A 1 96 ? 1.821 3.676 11.780 1.00 86.56 96 ALA A O 1
ATOM 772 N N . LEU A 1 97 ? 3.224 2.468 10.501 1.00 84.69 97 LEU A N 1
ATOM 773 C CA . LEU A 1 97 ? 3.112 1.213 11.257 1.00 84.69 97 LEU A CA 1
ATOM 774 C C . LEU A 1 97 ? 4.051 1.139 12.473 1.00 84.69 97 LEU A C 1
ATOM 776 O O . LEU A 1 97 ? 3.733 0.445 13.436 1.00 84.69 97 LEU A O 1
ATOM 780 N N . LEU A 1 98 ? 5.189 1.842 12.441 1.00 81.75 98 LEU A N 1
ATOM 781 C CA . LEU A 1 98 ? 6.178 1.860 13.528 1.00 81.75 98 LEU A CA 1
ATOM 782 C C . LEU A 1 98 ? 5.930 2.949 14.584 1.00 81.75 98 LEU A C 1
ATOM 784 O O . LEU A 1 98 ? 6.434 2.831 15.701 1.00 81.75 98 LEU A O 1
ATOM 788 N N . LYS A 1 99 ? 5.167 4.006 14.269 1.00 73.19 99 LYS A N 1
ATOM 789 C CA . LYS A 1 99 ? 4.831 5.081 15.221 1.00 73.19 99 LYS A CA 1
ATOM 790 C C . LYS A 1 99 ? 4.107 4.512 16.454 1.00 73.19 99 LYS A C 1
ATOM 792 O O . LYS A 1 99 ? 2.998 3.995 16.311 1.00 73.19 99 LYS A O 1
ATOM 797 N N . PRO A 1 100 ? 4.665 4.652 17.676 1.00 53.69 100 PRO A N 1
ATOM 798 C CA . PRO A 1 100 ? 4.004 4.168 18.878 1.00 53.69 100 PRO A CA 1
ATOM 799 C C . PRO A 1 100 ? 2.641 4.827 19.077 1.00 53.69 100 PRO A C 1
ATOM 801 O O . PRO A 1 100 ? 2.493 6.041 18.892 1.00 53.69 100 PRO A O 1
ATOM 804 N N . LEU A 1 101 ? 1.675 4.030 19.542 1.00 50.75 101 LEU A N 1
ATOM 805 C CA . LEU A 1 101 ? 0.399 4.489 20.086 1.00 50.75 101 LEU A CA 1
ATOM 806 C C . LEU A 1 101 ? 0.654 5.366 21.316 1.00 50.75 101 LEU A C 1
ATOM 808 O O . LEU A 1 101 ? 0.588 4.901 22.452 1.00 50.75 101 LEU A O 1
ATOM 812 N N . HIS A 1 102 ? 0.957 6.643 21.083 1.00 42.09 102 HIS A N 1
ATOM 813 C CA . HIS A 1 102 ? 1.169 7.606 22.150 1.00 42.09 102 HIS A CA 1
ATOM 814 C C . HIS A 1 102 ? -0.093 7.641 23.021 1.00 42.09 102 HIS A C 1
ATOM 816 O O . HIS A 1 102 ? -1.182 7.927 22.496 1.00 42.09 102 HIS A O 1
ATOM 822 N N . PRO A 1 103 ? 0.010 7.362 24.335 1.00 45.03 103 PRO A N 1
ATOM 823 C CA . PRO A 1 103 ? -1.098 7.602 25.236 1.00 45.03 103 PRO A CA 1
ATOM 824 C C . PRO A 1 103 ? -1.379 9.101 25.179 1.00 45.03 103 PRO A C 1
ATOM 826 O O . PRO A 1 103 ? -0.559 9.918 25.595 1.00 45.03 103 PRO A O 1
ATOM 829 N N . ARG A 1 104 ? -2.522 9.470 24.586 1.00 41.97 104 ARG A N 1
ATOM 830 C CA . ARG A 1 104 ? -2.990 10.857 24.516 1.00 41.97 104 ARG A CA 1
ATOM 831 C C . ARG A 1 104 ? -3.090 11.342 25.953 1.00 41.97 104 ARG A C 1
ATOM 833 O O . ARG A 1 104 ? -4.015 10.917 26.637 1.00 41.97 104 ARG A O 1
ATOM 840 N N . SER A 1 105 ? -2.116 12.147 26.384 1.00 38.97 105 SER A N 1
ATOM 841 C CA . SER A 1 105 ? -1.916 12.472 27.795 1.00 38.97 105 SER A CA 1
ATOM 842 C C . SER A 1 105 ? -3.219 12.982 28.390 1.00 38.97 105 SER A C 1
ATOM 844 O O . SER A 1 105 ? -3.697 14.068 28.051 1.00 38.97 105 SER A O 1
ATOM 846 N N . ILE A 1 106 ? -3.828 12.149 29.232 1.00 48.31 106 ILE A N 1
ATOM 847 C CA . ILE A 1 106 ? -4.951 12.566 30.047 1.00 48.31 106 ILE A CA 1
ATOM 848 C C . ILE A 1 106 ? -4.311 13.466 31.090 1.00 48.31 106 ILE A C 1
ATOM 850 O O . ILE A 1 106 ? -3.667 12.975 32.016 1.00 48.31 106 ILE A O 1
ATOM 854 N N . GLN A 1 107 ? -4.468 14.781 30.928 1.00 41.97 107 GLN A N 1
ATOM 855 C CA . GLN A 1 10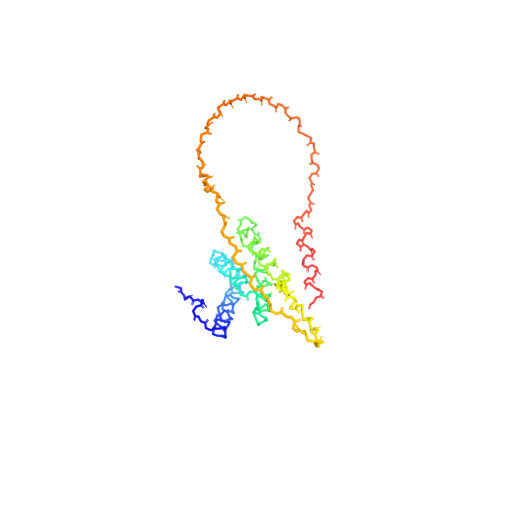7 ? -4.263 15.695 32.039 1.00 41.97 107 GLN A CA 1
ATOM 856 C C . GLN A 1 107 ? -5.284 15.321 33.109 1.00 41.97 107 GLN A C 1
ATOM 858 O O . GLN A 1 107 ? -6.428 15.779 33.092 1.00 41.97 107 GLN A O 1
ATOM 863 N N . ALA A 1 108 ? -4.859 14.456 34.025 1.00 41.44 108 ALA A N 1
ATOM 864 C CA . ALA A 1 108 ? -5.528 14.238 35.282 1.00 41.44 108 ALA A CA 1
ATOM 865 C C . ALA A 1 108 ? -5.474 15.569 36.034 1.00 41.44 108 ALA A C 1
ATOM 867 O O . ALA A 1 108 ? -4.523 15.860 36.756 1.00 41.44 108 ALA A O 1
ATOM 868 N N . LYS A 1 109 ? -6.506 16.396 35.836 1.00 45.69 109 LYS A N 1
ATOM 869 C CA . LYS A 1 109 ? -6.878 17.421 36.803 1.00 45.69 109 LYS A CA 1
ATOM 870 C C . LYS A 1 109 ? -7.268 16.666 38.064 1.00 45.69 109 LYS A C 1
ATOM 872 O O . LYS A 1 109 ? -8.417 16.268 38.221 1.00 45.69 109 LYS A O 1
ATOM 877 N N . THR A 1 110 ? -6.276 16.389 38.901 1.00 40.22 110 THR A N 1
ATOM 878 C CA . THR A 1 110 ? -6.465 15.782 40.210 1.00 40.22 110 THR A CA 1
ATOM 879 C C . THR A 1 110 ? -7.368 16.708 41.005 1.00 40.22 110 THR A C 1
ATOM 881 O O . THR A 1 110 ? -6.928 17.781 41.425 1.00 40.22 110 THR A O 1
ATOM 884 N N . SER A 1 111 ? -8.629 16.312 41.180 1.00 45.22 111 SER A N 1
ATOM 885 C CA . SER A 1 111 ? -9.509 16.912 42.176 1.00 45.22 111 SER A CA 1
ATOM 886 C C . SER A 1 111 ? -8.767 16.868 43.503 1.00 45.22 111 SER A C 1
ATOM 888 O O . SER A 1 111 ? -8.509 15.785 44.027 1.00 45.22 111 SER A O 1
ATOM 890 N N . LYS A 1 112 ? -8.348 18.032 44.010 1.00 40.56 112 LYS A N 1
ATOM 891 C CA . LYS A 1 112 ? -7.669 18.105 45.299 1.00 40.56 112 LYS A CA 1
ATOM 892 C C . LYS A 1 112 ? -8.728 18.030 46.389 1.00 40.56 112 LYS A C 1
ATOM 894 O O . LYS A 1 112 ? -9.167 19.047 46.914 1.00 40.56 112 LYS A O 1
ATOM 899 N N . GLU A 1 113 ? -9.154 16.808 46.667 1.00 40.72 113 GLU A N 1
ATOM 900 C CA . GLU A 1 113 ? -9.990 16.488 47.811 1.00 40.72 113 GLU A CA 1
ATOM 901 C C . GLU A 1 113 ? -9.225 16.872 49.085 1.00 40.72 113 GLU A C 1
ATOM 903 O O . GLU A 1 113 ? -8.183 16.304 49.411 1.00 40.72 113 GLU A O 1
ATOM 908 N N . GLN A 1 114 ? -9.706 17.917 49.753 1.00 38.78 114 GLN A N 1
ATOM 909 C CA . GLN A 1 114 ? -9.326 18.278 51.110 1.00 38.78 114 GLN A CA 1
ATOM 910 C C . GLN A 1 114 ? -10.607 18.565 51.884 1.00 38.78 114 GLN A C 1
ATOM 912 O O . GLN A 1 114 ? -11.119 19.682 51.866 1.00 38.78 114 GLN A O 1
ATOM 917 N N . ASP A 1 115 ? -11.097 17.527 52.549 1.00 37.91 115 ASP A N 1
ATOM 918 C CA . ASP A 1 115 ? -11.917 17.643 53.751 1.00 37.91 115 ASP A CA 1
ATOM 919 C C . ASP A 1 115 ? -11.112 18.391 54.834 1.00 37.91 115 ASP A C 1
ATOM 921 O O . ASP A 1 115 ? -9.914 18.129 55.020 1.00 37.91 115 ASP A O 1
ATOM 925 N N . PRO A 1 116 ? -11.723 19.398 55.471 1.00 38.31 116 PRO A N 1
ATOM 926 C CA . PRO A 1 116 ? -11.683 19.436 56.928 1.00 38.31 116 PRO A CA 1
ATOM 927 C C . PRO A 1 116 ? -13.077 19.679 57.533 1.00 38.31 116 PRO A C 1
ATOM 929 O O . PRO A 1 116 ? -13.766 20.642 57.194 1.00 38.31 116 PRO A O 1
ATOM 932 N N . THR A 1 117 ? -13.444 18.835 58.495 1.00 33.72 117 THR A N 1
ATOM 933 C CA . THR A 1 117 ? -14.722 18.871 59.222 1.00 33.72 117 THR A CA 1
ATOM 934 C C . THR A 1 117 ? -14.528 19.423 60.655 1.00 33.72 117 THR A C 1
ATOM 936 O O . THR A 1 117 ? -13.449 19.256 61.224 1.00 33.72 117 THR A O 1
ATOM 939 N N . GLN A 1 118 ? -15.589 20.013 61.239 1.00 33.56 118 GLN A N 1
ATOM 940 C CA . GLN A 1 118 ? -15.722 20.600 62.600 1.00 33.56 118 GLN A CA 1
ATOM 941 C C . GLN A 1 118 ? -15.121 22.009 62.851 1.00 33.56 118 GLN A C 1
ATOM 943 O O . GLN A 1 118 ? -14.044 22.306 62.346 1.00 33.56 118 GLN A O 1
ATOM 948 N N . GLU A 1 119 ? -15.640 22.902 63.721 1.00 32.97 119 GLU A N 1
ATOM 949 C CA . GLU A 1 119 ? -17.001 23.343 64.173 1.00 32.97 119 GLU A CA 1
ATOM 950 C C . GLU A 1 119 ? -16.800 24.447 65.267 1.00 32.97 119 GLU A C 1
ATOM 952 O O . GLU A 1 119 ? -15.830 24.358 66.015 1.00 32.97 119 GLU A O 1
ATOM 957 N N . GLU A 1 120 ? -17.611 25.502 65.482 1.00 33.78 120 GLU A N 1
ATOM 958 C CA . GLU A 1 120 ? -18.732 26.084 64.711 1.00 33.78 120 GLU A CA 1
ATOM 959 C C . GLU A 1 120 ? -18.321 27.402 63.978 1.00 33.78 120 GLU A C 1
ATOM 961 O O . GLU A 1 120 ? -17.657 27.279 62.954 1.00 33.78 120 GLU A O 1
ATOM 966 N N . GLU A 1 121 ? -18.621 28.675 64.324 1.00 31.27 121 GLU A N 1
ATOM 967 C CA . GLU A 1 121 ? -19.412 29.347 65.390 1.00 31.27 121 GLU A CA 1
ATOM 968 C C . GLU A 1 121 ? -20.035 30.685 64.864 1.00 31.27 121 GLU A C 1
ATOM 970 O O . GLU A 1 121 ? -19.718 31.166 63.775 1.00 31.27 121 GLU A O 1
ATOM 975 N N . LEU A 1 122 ? -20.948 31.278 65.646 1.00 30.34 122 LEU A N 1
ATOM 976 C CA . LEU A 1 122 ? -21.533 32.639 65.568 1.00 30.34 122 LEU A CA 1
ATOM 977 C C . LEU A 1 122 ? -20.449 33.756 65.403 1.00 30.34 122 LEU A C 1
ATOM 979 O O . LEU A 1 122 ? -19.330 33.594 65.868 1.00 30.34 122 LEU A O 1
ATOM 983 N N . VAL A 1 123 ? -20.656 34.943 64.795 1.00 30.70 123 VAL A N 1
ATOM 984 C CA . VAL A 1 123 ? -21.738 35.944 64.971 1.00 30.70 123 VAL A CA 1
ATOM 985 C C . VAL A 1 123 ? -21.981 36.819 63.710 1.00 30.70 123 VAL A C 1
ATOM 987 O O . VAL A 1 123 ? -21.098 37.094 62.904 1.00 30.70 123 VAL A O 1
ATOM 990 N N . GLN A 1 124 ? -23.214 37.316 63.594 1.00 33.47 124 GLN A N 1
ATOM 991 C CA . GLN A 1 124 ? -23.813 38.218 62.593 1.00 33.47 124 GLN A CA 1
ATOM 992 C C . GLN A 1 124 ? -23.439 39.724 62.728 1.00 33.47 124 GLN A C 1
ATOM 994 O O . GLN A 1 124 ? -23.721 40.281 63.781 1.00 33.47 124 GLN A O 1
ATOM 999 N N . THR A 1 125 ? -23.025 40.434 61.647 1.00 29.53 125 THR A N 1
ATOM 1000 C CA . THR A 1 125 ? -23.450 41.850 61.364 1.00 29.53 125 THR A CA 1
ATOM 1001 C C . THR A 1 125 ? -23.115 42.438 59.966 1.00 29.53 125 THR A C 1
ATOM 1003 O O . THR A 1 125 ? -21.958 42.603 59.611 1.00 29.53 125 THR A O 1
ATOM 1006 N N . LYS A 1 126 ? -24.164 42.894 59.254 1.00 35.16 126 LYS A N 1
ATOM 1007 C CA . LYS A 1 126 ? -24.353 44.217 58.580 1.00 35.16 126 LYS A CA 1
ATOM 1008 C C . LYS A 1 126 ? -23.182 44.985 57.887 1.00 35.16 126 LYS A C 1
ATOM 1010 O O . LYS A 1 126 ? -22.391 45.612 58.583 1.00 35.16 126 LYS A O 1
ATOM 1015 N N . LYS A 1 127 ? -23.334 45.236 56.564 1.00 34.47 127 LYS A N 1
ATOM 1016 C CA . LYS A 1 127 ? -23.696 46.547 55.915 1.00 34.47 127 LYS A CA 1
ATOM 1017 C C . LYS A 1 127 ? -22.871 46.974 54.664 1.00 34.47 127 LYS A C 1
ATOM 1019 O O . LYS A 1 127 ? -21.671 46.762 54.607 1.00 34.47 127 LYS A O 1
ATOM 1024 N N . ASP A 1 128 ? -23.582 47.601 53.713 1.00 33.81 128 ASP A N 1
ATOM 1025 C CA . ASP A 1 128 ? -23.257 48.534 52.594 1.00 33.81 128 ASP A CA 1
ATOM 1026 C C . ASP A 1 128 ? -21.845 49.207 52.579 1.00 33.81 128 ASP A C 1
ATOM 1028 O O . ASP A 1 128 ? -21.265 49.458 53.628 1.00 33.81 128 ASP A O 1
ATOM 1032 N N . THR A 1 129 ? -21.256 49.688 51.461 1.00 31.39 129 THR A N 1
ATOM 1033 C CA . THR A 1 129 ? -21.853 50.552 50.401 1.00 31.39 129 THR A CA 1
ATOM 1034 C C . THR A 1 129 ? -20.977 50.674 49.115 1.00 31.39 129 THR A C 1
ATOM 1036 O O . THR A 1 129 ? -19.823 50.267 49.085 1.00 31.39 129 THR A O 1
ATOM 1039 N N . THR A 1 130 ? -21.542 51.295 48.070 1.00 32.06 130 THR A N 1
ATOM 1040 C CA . THR A 1 130 ? -21.046 51.670 46.715 1.00 32.06 130 THR A CA 1
ATOM 1041 C C . THR A 1 130 ? -19.677 52.366 46.534 1.00 32.06 130 THR A C 1
ATOM 1043 O O . THR A 1 130 ? -19.387 53.320 47.256 1.00 32.06 130 THR A O 1
ATOM 1046 N N . SER A 1 131 ? -18.977 52.059 45.420 1.00 35.56 131 SER A N 1
ATOM 1047 C CA . SER A 1 131 ? -18.405 52.984 44.382 1.00 35.56 131 SER A CA 1
ATOM 1048 C C . SER A 1 131 ? -17.607 52.158 43.338 1.00 35.56 131 SER A C 1
ATOM 1050 O O . SER A 1 131 ? -16.912 51.241 43.754 1.00 35.56 131 SER A O 1
ATOM 1052 N N . THR A 1 132 ? -17.749 52.246 42.003 1.00 32.22 132 THR A N 1
ATOM 1053 C CA . THR A 1 132 ? -17.705 53.358 41.008 1.00 32.22 132 THR A CA 1
ATOM 1054 C C . THR A 1 132 ? -16.314 53.537 40.365 1.00 32.22 132 THR A C 1
ATOM 1056 O O . THR A 1 132 ? -15.334 53.646 41.095 1.00 32.22 132 THR A O 1
ATOM 1059 N N . SER A 1 133 ? -16.294 53.680 39.020 1.00 39.53 133 SER A N 1
ATOM 1060 C CA . SER A 1 133 ? -15.199 54.126 38.110 1.00 39.53 133 SER A CA 1
ATOM 1061 C C . SER A 1 133 ? -14.444 53.030 37.317 1.00 39.53 133 SER A C 1
ATOM 1063 O O . SER A 1 133 ? -14.106 52.003 37.897 1.00 39.53 133 SER A O 1
ATOM 1065 N N . ASP A 1 134 ? -14.056 53.191 36.038 1.00 35.78 134 ASP A N 1
ATOM 1066 C CA . ASP A 1 134 ? -14.724 53.813 34.864 1.00 35.78 134 ASP A CA 1
ATOM 1067 C C . ASP A 1 134 ? -14.014 53.367 33.548 1.00 35.78 134 ASP A C 1
ATOM 1069 O O . ASP A 1 134 ? -12.828 53.629 33.366 1.00 35.78 134 ASP A O 1
ATOM 1073 N N . ALA A 1 135 ? -14.748 52.718 32.635 1.00 45.12 135 ALA A N 1
ATOM 1074 C CA . ALA A 1 135 ? -14.515 52.649 31.176 1.00 45.12 135 ALA A CA 1
ATOM 1075 C C . ALA A 1 135 ? -13.082 52.256 30.624 1.00 45.12 135 ALA A C 1
ATOM 1077 O O . ALA A 1 135 ? -12.433 51.414 31.245 1.00 45.12 135 ALA A O 1
ATOM 1078 N N . PRO A 1 136 ? -12.691 52.544 29.347 1.00 51.84 136 PRO A N 1
ATOM 1079 C CA 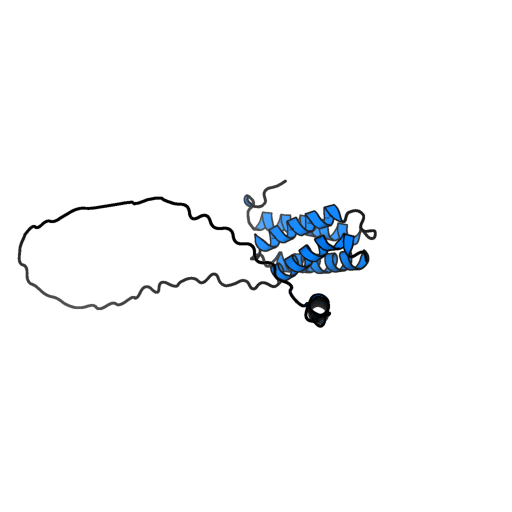. PRO A 1 136 ? -12.896 51.523 28.295 1.00 51.84 136 PRO A CA 1
ATOM 1080 C C . PRO A 1 136 ? -11.808 51.368 27.185 1.00 51.84 136 PRO A C 1
ATOM 1082 O O . PRO A 1 136 ? -11.032 52.282 26.929 1.00 51.84 136 PRO A O 1
ATOM 1085 N N . LEU A 1 137 ? -11.944 50.297 26.371 1.00 38.44 137 LEU A N 1
ATOM 1086 C CA . LEU A 1 137 ? -11.500 50.191 24.949 1.00 38.44 137 LEU A CA 1
ATOM 1087 C C . LEU A 1 137 ? -9.960 50.319 24.703 1.00 38.44 137 LEU A C 1
ATOM 1089 O O . LEU A 1 137 ? -9.203 50.480 25.648 1.00 38.44 137 LEU A O 1
ATOM 1093 N N . THR A 1 138 ? -9.370 50.126 23.510 1.00 38.06 138 THR A N 1
ATOM 1094 C CA . THR A 1 138 ? -9.839 50.052 22.103 1.00 38.06 138 THR A CA 1
ATOM 1095 C C . THR A 1 138 ? -9.186 48.906 21.298 1.00 38.06 138 THR A C 1
ATOM 1097 O O . THR A 1 138 ? -8.177 48.329 21.696 1.00 38.06 138 THR A O 1
ATOM 1100 N N . LEU A 1 139 ? -9.739 48.611 20.110 1.00 50.06 139 LEU A N 1
ATOM 1101 C CA . LEU A 1 139 ? -8.977 48.024 18.994 1.00 50.06 139 LEU A CA 1
ATOM 1102 C C . LEU A 1 139 ? -8.131 49.114 18.309 1.00 50.06 139 LEU A C 1
ATOM 1104 O O . LEU A 1 139 ? -8.576 50.257 18.205 1.00 50.06 139 LEU A O 1
ATOM 1108 N N . ALA A 1 140 ? -6.983 48.734 17.749 1.00 45.03 140 ALA A N 1
ATOM 1109 C CA . ALA A 1 140 ? -6.243 49.520 16.761 1.00 45.03 140 ALA A CA 1
ATOM 1110 C C . ALA A 1 140 ? -5.711 48.591 15.656 1.00 45.03 140 ALA A C 1
ATOM 1112 O O . ALA A 1 140 ? -5.429 47.419 15.913 1.00 45.03 140 ALA A O 1
ATOM 1113 N N . THR A 1 141 ? -5.610 49.097 14.428 1.00 43.88 141 THR A N 1
ATOM 1114 C CA . THR A 1 141 ? -5.304 48.317 13.217 1.00 43.88 141 THR A CA 1
ATOM 1115 C C . THR A 1 141 ? -4.405 49.095 12.261 1.00 43.88 141 THR A C 1
ATOM 1117 O O . THR A 1 141 ? -4.592 50.301 12.137 1.00 43.88 141 THR A O 1
ATOM 1120 N N . SER A 1 142 ? -3.627 48.352 11.464 1.00 44.56 142 SER A N 1
ATOM 1121 C CA . SER A 1 142 ? -3.062 48.759 10.161 1.00 44.56 142 SER A CA 1
ATOM 1122 C C . SER A 1 142 ? -1.751 49.570 10.143 1.00 44.56 142 SER A C 1
ATOM 1124 O O . SER A 1 142 ? -1.322 50.120 11.153 1.00 44.56 142 SER A O 1
ATOM 1126 N N . ASP A 1 143 ? -1.193 49.606 8.925 1.00 41.62 143 ASP A N 1
ATOM 1127 C CA . ASP A 1 143 ? -0.187 50.515 8.345 1.00 41.62 143 ASP A CA 1
ATOM 1128 C C . ASP A 1 143 ? 1.298 50.299 8.730 1.00 41.62 143 ASP A C 1
ATOM 1130 O O . ASP A 1 143 ? 1.622 50.026 9.882 1.00 41.62 143 ASP A O 1
ATOM 1134 N N . SER A 1 144 ? 2.282 50.471 7.829 1.00 47.44 144 SER A N 1
ATOM 1135 C CA . SER A 1 144 ? 2.323 50.177 6.375 1.00 47.44 144 SER A CA 1
ATOM 1136 C C . SER A 1 144 ? 3.788 50.089 5.884 1.00 47.44 144 SER A C 1
ATOM 1138 O O . SER A 1 144 ? 4.700 50.493 6.599 1.00 47.44 144 SER A O 1
ATOM 1140 N N . ASP A 1 145 ? 3.979 49.563 4.670 1.00 47.59 145 ASP A N 1
ATOM 1141 C CA . ASP A 1 145 ? 5.118 49.696 3.730 1.00 47.59 145 ASP A CA 1
ATOM 1142 C C . ASP A 1 145 ? 6.541 50.047 4.231 1.00 47.59 145 ASP A C 1
ATOM 1144 O O . ASP A 1 145 ? 6.829 51.173 4.638 1.00 47.59 145 ASP A O 1
ATOM 1148 N N . THR A 1 146 ? 7.504 49.161 3.939 1.00 51.69 146 THR A N 1
ATOM 1149 C CA . THR A 1 146 ? 8.910 49.547 3.694 1.00 51.69 146 THR A CA 1
ATOM 1150 C C . THR A 1 146 ? 9.457 48.830 2.457 1.00 51.69 146 THR A C 1
ATOM 1152 O O . THR A 1 146 ? 9.639 47.613 2.480 1.00 51.69 146 THR A O 1
ATOM 1155 N N . SER A 1 147 ? 9.747 49.580 1.393 1.00 49.47 147 SER A N 1
ATOM 1156 C CA . SER A 1 147 ? 10.509 49.090 0.234 1.00 49.47 147 SER A CA 1
ATOM 1157 C C . SER A 1 147 ? 12.011 49.256 0.474 1.00 49.47 147 SER A C 1
ATOM 1159 O O . SER A 1 147 ? 12.408 50.310 0.966 1.00 49.47 147 SER A O 1
ATOM 1161 N N . SER A 1 148 ? 12.809 48.252 0.091 1.00 49.41 148 SER A N 1
ATOM 1162 C CA . SER A 1 148 ? 14.253 48.356 -0.182 1.00 49.41 148 SER A CA 1
ATOM 1163 C C . SER A 1 148 ? 14.735 47.123 -0.954 1.00 49.41 148 SER A C 1
ATOM 1165 O O . SER A 1 148 ? 14.688 46.012 -0.429 1.00 49.41 148 SER A O 1
ATOM 1167 N N . GLU A 1 149 ? 15.264 47.325 -2.158 1.00 53.28 149 GLU A N 1
ATOM 1168 C CA . GLU A 1 149 ? 16.226 46.403 -2.777 1.00 53.28 149 GLU A CA 1
ATOM 1169 C C . GLU A 1 149 ? 17.616 46.644 -2.159 1.00 53.28 149 GLU A C 1
ATOM 1171 O O . GLU A 1 149 ? 17.921 47.762 -1.727 1.00 53.28 149 GLU A O 1
ATOM 1176 N N . PRO A 1 150 ? 18.463 45.608 -2.084 1.00 55.81 150 PRO A N 1
ATOM 1177 C CA . PRO A 1 150 ? 19.795 45.783 -2.663 1.00 55.81 150 PRO A CA 1
ATOM 1178 C C . PRO A 1 150 ? 20.309 44.541 -3.406 1.00 55.81 150 PRO A C 1
ATOM 1180 O O . PRO A 1 150 ? 20.105 43.405 -2.975 1.00 55.81 150 PRO A O 1
ATOM 1183 N N . ASP A 1 151 ? 21.071 44.775 -4.475 1.00 48.84 151 ASP A N 1
ATOM 1184 C CA . ASP A 1 151 ? 21.931 43.760 -5.085 1.00 48.84 151 ASP A CA 1
ATOM 1185 C C . ASP A 1 151 ? 22.987 43.247 -4.093 1.00 48.84 151 ASP A C 1
ATOM 1187 O O . ASP A 1 151 ? 23.457 43.968 -3.207 1.00 48.84 151 ASP A O 1
ATOM 1191 N N . SER A 1 152 ? 23.412 41.997 -4.269 1.00 51.09 152 SER A N 1
ATOM 1192 C CA . SER A 1 152 ? 24.607 41.442 -3.623 1.00 51.09 152 SER A CA 1
ATOM 1193 C C . SER A 1 152 ? 25.155 40.285 -4.455 1.00 51.09 152 SER A C 1
ATOM 1195 O O . SER A 1 152 ? 24.782 39.128 -4.268 1.00 51.09 152 SER A O 1
ATOM 1197 N N . GLU A 1 153 ? 26.054 40.605 -5.384 1.00 52.34 153 GLU A N 1
ATOM 1198 C CA . GLU A 1 153 ? 26.833 39.611 -6.126 1.00 52.34 153 GLU A CA 1
ATOM 1199 C C . GLU A 1 153 ? 27.707 38.823 -5.136 1.00 52.34 153 GLU A C 1
ATOM 1201 O O . GLU A 1 153 ? 28.465 39.408 -4.362 1.00 52.34 153 GLU A O 1
ATOM 1206 N N . SER A 1 154 ? 27.561 37.496 -5.107 1.00 53.62 154 SER A N 1
ATOM 1207 C CA . SER A 1 154 ? 28.260 36.616 -4.161 1.00 53.62 154 SER A CA 1
ATOM 1208 C C . SER A 1 154 ? 28.930 35.457 -4.890 1.00 53.62 154 SER A C 1
ATOM 1210 O O . SER A 1 154 ? 28.409 34.342 -4.935 1.00 53.62 154 SER A O 1
ATOM 1212 N N . GLU A 1 155 ? 30.120 35.730 -5.426 1.00 57.97 155 GLU A N 1
ATOM 1213 C CA . GLU A 1 155 ? 31.106 34.704 -5.775 1.00 57.97 155 GLU A CA 1
ATOM 1214 C C . GLU A 1 155 ? 31.321 33.803 -4.543 1.00 57.97 155 GLU A C 1
ATOM 1216 O O . GLU A 1 155 ? 31.815 34.265 -3.513 1.00 57.97 155 GLU A O 1
ATOM 1221 N N . SER A 1 156 ? 30.907 32.537 -4.617 1.00 54.94 156 SER A N 1
ATOM 1222 C CA . SER A 1 156 ? 31.038 31.573 -3.517 1.00 54.94 156 SER A CA 1
ATOM 1223 C C . SER A 1 156 ? 31.829 30.362 -3.992 1.00 54.94 156 SER A C 1
ATOM 1225 O O . SER A 1 156 ? 31.357 29.599 -4.834 1.00 54.94 156 SER A O 1
ATOM 1227 N N . ASP A 1 157 ? 33.039 30.215 -3.455 1.00 58.00 157 ASP A N 1
ATOM 1228 C CA . ASP A 1 157 ? 33.926 29.083 -3.719 1.00 58.00 157 ASP A CA 1
ATOM 1229 C C . ASP A 1 157 ? 33.288 27.788 -3.189 1.00 58.00 157 ASP A C 1
ATOM 1231 O O . ASP A 1 157 ? 32.858 27.718 -2.035 1.00 58.00 157 ASP A O 1
ATOM 1235 N N . SER A 1 158 ? 33.156 26.776 -4.047 1.00 47.56 158 SER A N 1
ATOM 1236 C CA . SER A 1 158 ? 32.421 25.554 -3.721 1.00 47.56 158 SER A CA 1
ATOM 1237 C C . SER A 1 158 ? 33.339 24.544 -3.037 1.00 47.56 158 SER A C 1
ATOM 1239 O O . SER A 1 158 ? 34.035 23.780 -3.712 1.00 47.56 158 SER A O 1
ATOM 1241 N N . GLU A 1 159 ? 33.327 24.525 -1.702 1.00 48.91 159 GLU A N 1
ATOM 1242 C CA . GLU A 1 159 ? 34.042 23.508 -0.927 1.00 48.91 159 GLU A CA 1
ATOM 1243 C C . GLU A 1 159 ? 33.598 22.082 -1.312 1.00 48.91 159 GLU A C 1
ATOM 1245 O O . GLU A 1 159 ? 32.422 21.793 -1.539 1.00 48.91 159 GLU A O 1
ATOM 1250 N N . ASP A 1 160 ? 34.580 21.184 -1.384 1.00 56.12 160 ASP A N 1
ATOM 1251 C CA . ASP A 1 160 ? 34.455 19.786 -1.802 1.00 56.12 160 ASP A CA 1
ATOM 1252 C C . ASP A 1 160 ? 33.734 18.937 -0.731 1.00 56.12 160 ASP A C 1
ATOM 1254 O O . ASP A 1 160 ? 34.359 18.180 0.021 1.00 56.12 160 ASP A O 1
ATOM 1258 N N . GLU A 1 161 ? 32.404 19.073 -0.645 1.00 52.97 161 GLU A N 1
ATOM 1259 C CA . GLU A 1 161 ? 31.562 18.216 0.196 1.00 52.97 161 GLU A CA 1
ATOM 1260 C C . GLU A 1 161 ? 31.728 16.745 -0.211 1.00 52.97 161 GLU A C 1
ATOM 1262 O O . GLU A 1 161 ? 31.211 16.271 -1.225 1.00 52.97 161 GLU A O 1
ATOM 1267 N N . LYS A 1 162 ? 32.449 15.993 0.627 1.00 60.78 162 LYS A N 1
ATOM 1268 C CA . LYS A 1 162 ? 32.695 14.557 0.466 1.00 60.78 162 LYS A CA 1
ATOM 1269 C C . LYS A 1 162 ? 31.409 13.749 0.638 1.00 60.78 162 LYS A C 1
ATOM 1271 O O . LYS A 1 162 ? 31.131 13.235 1.720 1.00 60.78 162 LYS A O 1
ATOM 1276 N N . GLU A 1 163 ? 30.674 13.638 -0.468 1.00 50.41 163 GLU A N 1
ATOM 1277 C CA . GLU A 1 163 ? 29.563 12.728 -0.761 1.00 50.41 163 GLU A CA 1
ATOM 1278 C C . GLU A 1 163 ? 29.320 11.642 0.306 1.00 50.41 163 GLU A C 1
ATOM 1280 O O . GLU A 1 163 ? 29.925 10.566 0.306 1.00 50.41 163 GLU A O 1
ATOM 1285 N N . ALA A 1 164 ? 28.363 11.899 1.202 1.00 56.28 164 ALA A N 1
ATOM 1286 C CA . ALA A 1 164 ? 27.928 10.957 2.231 1.00 56.28 164 ALA A CA 1
ATOM 1287 C C . ALA A 1 164 ? 27.025 9.842 1.650 1.00 56.28 164 ALA A C 1
ATOM 1289 O O . ALA A 1 164 ? 25.867 9.673 2.055 1.00 56.28 164 ALA A O 1
ATOM 1290 N N . ILE A 1 165 ? 27.554 9.071 0.690 1.00 52.94 165 ILE A N 1
ATOM 1291 C CA . ILE A 1 165 ? 26.882 7.949 0.009 1.00 52.94 165 ILE A CA 1
ATOM 1292 C C . ILE A 1 165 ? 26.626 6.821 1.018 1.00 52.94 165 ILE A C 1
ATOM 1294 O O . ILE A 1 165 ? 27.404 5.882 1.176 1.00 52.94 165 ILE A O 1
ATOM 1298 N N . GLY A 1 166 ? 25.514 6.926 1.741 1.00 55.41 166 GLY A N 1
ATOM 1299 C CA . GLY A 1 166 ? 25.148 5.953 2.766 1.00 55.41 166 GLY A CA 1
ATOM 1300 C C . GLY A 1 166 ? 23.767 6.151 3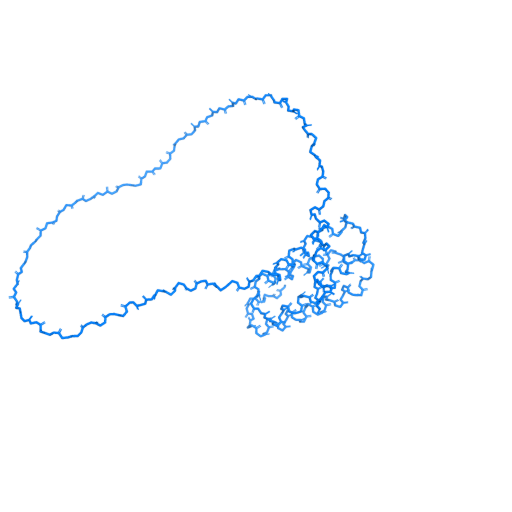.382 1.00 55.41 166 GLY A C 1
ATOM 1301 O O . GLY A 1 166 ? 23.112 5.153 3.676 1.00 55.41 166 GLY A O 1
ATOM 1302 N N . GLY A 1 167 ? 23.293 7.397 3.528 1.00 56.31 167 GLY A N 1
ATOM 1303 C CA . GLY A 1 167 ? 22.075 7.723 4.290 1.00 56.31 167 GLY A CA 1
ATOM 1304 C C . GLY A 1 167 ? 20.859 6.842 3.967 1.00 56.31 167 GLY A C 1
ATOM 1305 O O . GLY A 1 167 ? 20.345 6.147 4.843 1.00 56.31 167 GLY A O 1
ATOM 1306 N N . SER A 1 168 ? 20.433 6.813 2.701 1.00 61.75 168 SER A N 1
ATOM 1307 C CA . SER A 1 168 ? 19.237 6.068 2.275 1.00 61.75 168 SER A CA 1
ATOM 1308 C C . SER A 1 168 ? 19.445 4.548 2.234 1.00 61.75 168 SER A C 1
ATOM 1310 O O . SER A 1 168 ? 18.601 3.794 2.723 1.00 61.75 168 SER A O 1
ATOM 1312 N N . GLN A 1 169 ? 20.575 4.079 1.691 1.00 63.06 169 GLN A N 1
ATOM 1313 C CA . GLN A 1 169 ? 20.814 2.645 1.478 1.00 63.06 169 GLN A CA 1
ATOM 1314 C 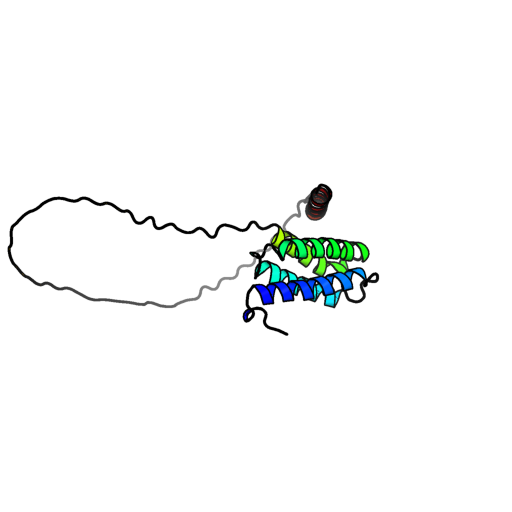C . GLN A 1 169 ? 21.098 1.903 2.793 1.00 63.06 169 GLN A C 1
ATOM 1316 O O . GLN A 1 169 ? 20.602 0.795 3.007 1.00 63.06 169 GLN A O 1
ATOM 1321 N N . ALA A 1 170 ? 21.853 2.518 3.711 1.00 70.00 170 ALA A N 1
ATOM 1322 C CA . ALA A 1 170 ? 22.136 1.936 5.022 1.00 70.00 170 ALA A CA 1
ATOM 1323 C C . ALA A 1 170 ? 20.885 1.904 5.918 1.00 70.00 170 ALA A C 1
ATOM 1325 O O . ALA A 1 170 ? 20.690 0.933 6.657 1.00 70.00 170 ALA A O 1
ATOM 1326 N N . ALA A 1 171 ? 20.004 2.907 5.814 1.00 73.62 171 ALA A N 1
ATOM 1327 C CA . ALA A 1 171 ? 18.707 2.902 6.490 1.00 73.62 171 ALA A CA 1
ATOM 1328 C C . ALA A 1 171 ? 17.822 1.739 6.001 1.00 73.62 171 ALA A C 1
ATOM 1330 O O . ALA A 1 171 ? 17.338 0.954 6.821 1.00 73.62 171 ALA A O 1
ATOM 1331 N N . TRP A 1 172 ? 17.685 1.557 4.682 1.00 70.38 172 TRP A N 1
ATOM 1332 C CA . TRP A 1 172 ? 16.941 0.430 4.101 1.00 70.38 172 TRP A CA 1
ATOM 1333 C C . TRP A 1 172 ? 17.505 -0.935 4.514 1.00 70.38 172 TRP A C 1
ATOM 1335 O O . TRP A 1 172 ? 16.752 -1.799 4.972 1.00 70.38 172 TRP A O 1
ATOM 1345 N N . ASN A 1 173 ? 18.826 -1.118 4.438 1.00 72.62 173 ASN A N 1
ATOM 1346 C CA . ASN A 1 173 ? 19.482 -2.357 4.868 1.00 72.62 173 ASN A CA 1
ATOM 1347 C C . ASN A 1 173 ? 19.246 -2.649 6.361 1.00 72.62 173 ASN A C 1
ATOM 1349 O O . ASN A 1 173 ? 18.996 -3.797 6.731 1.00 72.62 173 ASN A O 1
ATOM 1353 N N . SER A 1 174 ? 19.257 -1.620 7.214 1.00 70.12 174 SER A N 1
ATOM 1354 C CA . SER A 1 174 ? 18.986 -1.756 8.653 1.00 70.12 174 SER A CA 1
ATOM 1355 C C . SER A 1 174 ? 17.543 -2.196 8.934 1.00 70.12 174 SER A C 1
ATOM 1357 O O . SER A 1 174 ? 17.316 -3.079 9.764 1.00 70.12 174 SER A O 1
ATOM 1359 N N . ILE A 1 175 ? 16.569 -1.639 8.204 1.00 71.94 175 ILE A N 1
ATOM 1360 C CA . ILE A 1 175 ? 15.151 -2.026 8.293 1.00 71.94 175 ILE A CA 1
ATOM 1361 C C . ILE A 1 175 ? 14.966 -3.490 7.866 1.00 71.94 175 ILE A C 1
ATOM 1363 O O . ILE A 1 175 ? 14.354 -4.277 8.592 1.00 71.94 175 ILE A O 1
ATOM 1367 N N . MET A 1 176 ? 15.543 -3.892 6.731 1.00 76.56 176 MET A N 1
ATOM 1368 C CA . MET A 1 176 ? 15.434 -5.267 6.229 1.00 76.56 176 MET A CA 1
ATOM 1369 C C . MET A 1 176 ? 16.117 -6.284 7.159 1.00 76.56 176 MET A C 1
ATOM 1371 O O . MET A 1 176 ? 15.557 -7.351 7.420 1.00 76.56 176 MET A O 1
ATOM 1375 N N . ALA A 1 177 ? 17.272 -5.939 7.738 1.00 74.38 177 ALA A N 1
ATOM 1376 C CA . ALA A 1 177 ? 17.978 -6.781 8.705 1.00 74.38 177 ALA A CA 1
ATOM 1377 C C . ALA A 1 177 ? 17.215 -6.969 10.033 1.00 74.38 177 ALA A C 1
ATOM 1379 O O . ALA A 1 177 ? 17.358 -8.013 10.674 1.00 74.38 177 ALA A O 1
ATOM 1380 N N . ALA A 1 178 ? 16.394 -5.994 10.442 1.00 66.56 178 ALA A N 1
ATOM 1381 C CA . ALA A 1 178 ? 15.489 -6.133 11.583 1.00 66.56 178 ALA A CA 1
ATOM 1382 C C . ALA A 1 178 ? 14.283 -7.032 11.248 1.00 66.56 178 ALA A C 1
ATOM 1384 O O . ALA A 1 178 ? 13.919 -7.903 12.037 1.00 66.56 178 ALA A O 1
ATOM 1385 N N . ILE A 1 179 ? 13.701 -6.876 10.053 1.00 67.06 179 ILE A N 1
ATOM 1386 C CA . ILE A 1 179 ? 12.548 -7.666 9.585 1.00 67.06 179 ILE A CA 1
ATOM 1387 C C . ILE A 1 179 ? 12.892 -9.156 9.396 1.00 67.06 179 ILE A C 1
ATOM 1389 O O . ILE A 1 179 ? 12.010 -10.000 9.546 1.00 67.06 179 ILE A O 1
ATOM 1393 N N . ALA A 1 180 ? 14.150 -9.483 9.086 1.00 62.56 180 ALA A N 1
ATOM 1394 C CA . ALA A 1 180 ? 14.633 -10.853 8.886 1.00 62.56 180 ALA A CA 1
ATOM 1395 C C . ALA A 1 180 ? 14.929 -11.636 10.187 1.00 62.56 180 ALA A C 1
ATOM 1397 O O . ALA A 1 180 ? 15.321 -12.799 10.118 1.00 62.56 180 ALA A O 1
ATOM 1398 N N . LYS A 1 181 ? 14.775 -11.014 11.366 1.00 53.84 181 LYS A N 1
ATOM 1399 C CA . LYS A 1 181 ? 15.059 -11.617 12.686 1.00 53.84 181 LYS A CA 1
ATOM 1400 C C . LYS A 1 181 ? 13.798 -11.837 13.544 1.00 53.84 181 LYS A C 1
ATOM 1402 O O . LYS A 1 181 ? 13.909 -11.964 14.761 1.00 53.84 181 LYS A O 1
ATOM 1407 N N . SER A 1 182 ? 12.616 -11.870 12.915 1.00 45.72 182 SER A N 1
ATOM 1408 C CA . SER A 1 182 ? 11.292 -12.058 13.536 1.00 45.72 182 SER A CA 1
ATOM 1409 C C . SER A 1 182 ? 10.351 -12.893 12.668 1.00 45.72 182 SER A C 1
ATOM 1411 O O . SER A 1 182 ? 9.335 -13.332 13.252 1.00 45.72 182 SER A O 1
#

Organism: NCBI:txid53985

pLDDT: mean 70.06, std 22.4, range [29.53, 95.44]